Protein AF-A0A7C3UB22-F1 (afdb_monomer_lite)

pLDDT: mean 83.45, std 8.67, range [52.22, 96.5]

Foldseek 3Di:
DVLQVVCVDPPRDQLCSQLVVVVVVVDDNVVSNVVSVVVVVVVVVVVVVCCVPPVPVVVVVCVVCPPVSVVVVVVVVVVVVVVVVVVVVVVVVVDPVVVVVVVVVVVVVVVVVVCVVVVD

Sequence (120 aa):
GISQGIAALPGISRSGMTTSAMLFMGLCAEEAFRLSFLALIPASAGASALTLLMGRSTYSAIGRIGYLGALVAMLISTLVSLAVIKSILRFARRSRVYRITFVLGIIAIISGALSLLTGS

Secondary structure (DSSP, 8-state):
-HHHHHTTSTT--HHHHHHHHHHHTT--HHHHHHHHHHTHHHHHHHHHHHHHHH-HHHHHHHHHHHHHHHHHHHHHHHHHHHHHHHHHHHHHHHS-HHHHHHHHHHHHHHHHHHHHHHT-

Radius of gyration: 18.26 Å; chains: 1; bounding box: 40×39×46 Å

Structure (mmCIF, N/CA/C/O backbone):
data_AF-A0A7C3UB22-F1
#
_entry.id   AF-A0A7C3UB22-F1
#
loop_
_atom_site.group_PDB
_atom_site.id
_atom_site.type_symbol
_atom_site.label_atom_id
_atom_site.label_alt_id
_atom_site.label_comp_id
_atom_site.label_asym_id
_atom_site.label_entity_id
_atom_site.label_seq_id
_atom_site.pdbx_PDB_ins_code
_atom_site.Cartn_x
_atom_site.Cartn_y
_atom_site.Cartn_z
_atom_site.occupancy
_atom_site.B_iso_or_equiv
_atom_site.auth_seq_id
_atom_site.auth_comp_id
_atom_site.auth_asym_id
_atom_site.auth_atom_id
_atom_site.pdbx_PDB_model_num
ATOM 1 N N . GLY A 1 1 ? 3.379 -9.517 10.981 1.00 76.44 1 GLY A N 1
ATOM 2 C CA . GLY A 1 1 ? 3.901 -10.421 9.938 1.00 76.44 1 GLY A CA 1
ATOM 3 C C . GLY A 1 1 ? 2.771 -11.058 9.158 1.00 76.44 1 GLY A C 1
ATOM 4 O O . GLY A 1 1 ? 2.505 -10.625 8.049 1.00 76.44 1 GLY A O 1
ATOM 5 N N . ILE A 1 2 ? 2.057 -12.012 9.762 1.00 86.75 2 ILE A N 1
ATOM 6 C CA . ILE A 1 2 ? 0.968 -12.771 9.113 1.00 86.75 2 ILE A CA 1
ATOM 7 C C . ILE A 1 2 ? -0.089 -11.855 8.472 1.00 86.75 2 ILE A C 1
ATOM 9 O O . ILE A 1 2 ? -0.387 -11.999 7.292 1.00 86.75 2 ILE A O 1
ATOM 13 N N . SER A 1 3 ? -0.581 -10.848 9.202 1.00 87.94 3 SER A N 1
ATOM 14 C CA . SER A 1 3 ? -1.568 -9.890 8.675 1.00 87.94 3 SER A CA 1
ATOM 15 C C . SER A 1 3 ? -1.078 -9.095 7.458 1.00 87.94 3 SER A C 1
ATOM 17 O O . SER A 1 3 ? -1.879 -8.764 6.591 1.00 87.94 3 SER A O 1
ATOM 19 N N . GLN A 1 4 ? 0.228 -8.821 7.354 1.00 87.50 4 GLN A N 1
ATOM 20 C CA . GLN A 1 4 ? 0.816 -8.187 6.169 1.00 87.50 4 GLN A CA 1
ATOM 21 C C . GLN A 1 4 ? 0.938 -9.156 4.992 1.00 87.50 4 GLN A C 1
ATOM 23 O O . GLN A 1 4 ? 0.731 -8.740 3.859 1.00 87.50 4 GLN A O 1
ATOM 28 N N . GLY A 1 5 ? 1.231 -10.432 5.260 1.00 85.25 5 GLY A N 1
ATOM 29 C CA . GLY A 1 5 ? 1.219 -11.481 4.239 1.00 85.25 5 GLY A CA 1
ATOM 30 C C . GLY A 1 5 ? -0.173 -11.669 3.635 1.00 85.25 5 GLY A C 1
ATOM 31 O O . GLY A 1 5 ? -0.311 -11.696 2.420 1.00 85.25 5 GLY A O 1
ATOM 32 N N . ILE A 1 6 ? -1.220 -11.688 4.468 1.00 86.38 6 ILE A N 1
ATOM 33 C CA . ILE A 1 6 ? -2.616 -11.738 3.995 1.00 86.38 6 ILE A CA 1
ATOM 34 C C . ILE A 1 6 ? -2.962 -10.473 3.205 1.00 86.38 6 ILE A C 1
ATOM 36 O O . ILE A 1 6 ? -3.577 -10.544 2.146 1.00 86.38 6 ILE A O 1
ATOM 40 N N . ALA A 1 7 ? -2.520 -9.308 3.680 1.00 86.69 7 ALA A N 1
ATOM 41 C CA . ALA A 1 7 ? -2.719 -8.044 2.982 1.00 86.69 7 ALA A CA 1
ATOM 42 C C . ALA A 1 7 ? -1.994 -7.931 1.629 1.00 86.69 7 ALA A C 1
ATOM 44 O O . ALA A 1 7 ? -2.241 -6.968 0.906 1.00 86.69 7 ALA A O 1
ATOM 45 N N . ALA A 1 8 ? -1.101 -8.863 1.286 1.00 83.50 8 ALA A N 1
ATOM 46 C CA . ALA A 1 8 ? -0.487 -8.915 -0.037 1.00 83.50 8 ALA A CA 1
ATOM 47 C C . ALA A 1 8 ? -1.444 -9.471 -1.107 1.00 83.50 8 ALA A C 1
ATOM 49 O O . ALA A 1 8 ? -1.176 -9.310 -2.298 1.00 83.50 8 ALA A O 1
ATOM 50 N N . LEU A 1 9 ? -2.552 -10.110 -0.705 1.00 84.81 9 LEU A N 1
ATOM 51 C CA . LEU A 1 9 ? -3.572 -10.580 -1.636 1.00 84.81 9 LEU A CA 1
ATOM 52 C C . LEU A 1 9 ? -4.252 -9.393 -2.341 1.00 84.81 9 LEU A C 1
ATOM 54 O O . LEU A 1 9 ? -4.587 -8.392 -1.695 1.00 84.81 9 LEU A O 1
ATOM 58 N N . PRO A 1 10 ? -4.487 -9.491 -3.662 1.00 80.38 10 PRO A N 1
ATOM 59 C CA . PRO A 1 10 ? -5.107 -8.417 -4.422 1.00 80.38 10 PRO A CA 1
ATOM 60 C C . PRO A 1 10 ? -6.512 -8.120 -3.888 1.00 80.38 10 PRO A C 1
ATOM 62 O O . PRO A 1 10 ? -7.284 -9.023 -3.581 1.00 80.38 10 PRO A O 1
ATOM 65 N N . GLY A 1 11 ? -6.839 -6.833 -3.774 1.00 78.75 11 GLY A N 1
ATOM 66 C CA . GLY A 1 11 ? -8.133 -6.372 -3.261 1.00 78.75 11 GLY A CA 1
ATOM 67 C C . GLY A 1 11 ? -8.220 -6.259 -1.736 1.00 78.75 11 GLY A C 1
ATOM 68 O O . GLY A 1 11 ? -9.168 -5.655 -1.238 1.00 78.75 11 GLY A O 1
ATOM 69 N N . ILE A 1 12 ? -7.228 -6.745 -0.980 1.00 81.88 12 ILE A N 1
ATOM 70 C CA . ILE A 1 12 ? -7.202 -6.575 0.476 1.00 81.88 12 ILE A CA 1
ATOM 71 C C . ILE A 1 12 ? -6.535 -5.248 0.856 1.00 81.88 12 ILE A C 1
ATOM 73 O O . ILE A 1 12 ? -5.400 -4.948 0.488 1.00 81.88 12 ILE A O 1
ATOM 77 N N . SER A 1 13 ? -7.238 -4.435 1.651 1.00 83.75 13 SER A N 1
ATOM 78 C CA . SER A 1 13 ? -6.687 -3.183 2.177 1.00 83.75 13 SER A CA 1
ATOM 79 C C . SER A 1 13 ? -5.653 -3.457 3.266 1.00 83.75 13 SER A C 1
ATOM 81 O O . SER A 1 13 ? -5.988 -3.862 4.383 1.00 83.75 13 SER A O 1
ATOM 83 N N . ARG A 1 14 ? -4.382 -3.177 2.963 1.00 85.06 14 ARG A N 1
ATOM 84 C CA . ARG A 1 14 ? -3.276 -3.389 3.903 1.00 85.06 14 ARG A CA 1
ATOM 85 C C . ARG A 1 14 ? -3.437 -2.609 5.201 1.00 85.06 14 ARG A C 1
ATOM 87 O O . ARG A 1 14 ? -3.292 -3.208 6.259 1.00 85.06 14 ARG A O 1
ATOM 94 N N . SER A 1 15 ? -3.745 -1.310 5.134 1.00 82.94 15 SER A N 1
ATOM 95 C CA . SER A 1 15 ? -3.890 -0.484 6.343 1.00 82.94 15 SER A CA 1
ATOM 96 C C . SER A 1 15 ? -5.023 -0.982 7.238 1.00 82.94 15 SER A C 1
ATOM 98 O O . SER A 1 15 ? -4.850 -1.014 8.452 1.00 82.94 15 SER A O 1
ATOM 100 N N . GLY A 1 16 ? -6.138 -1.428 6.647 1.00 84.00 16 GLY A N 1
ATOM 101 C CA . GLY A 1 16 ? -7.253 -2.034 7.373 1.00 84.00 16 GLY A CA 1
ATOM 102 C C . GLY A 1 16 ? -6.831 -3.317 8.081 1.00 84.00 16 GLY A C 1
ATOM 103 O O . GLY A 1 16 ? -6.950 -3.407 9.296 1.00 84.00 16 GLY A O 1
ATOM 104 N N . MET A 1 17 ? -6.244 -4.269 7.352 1.00 89.69 17 MET A N 1
ATOM 105 C CA . MET A 1 17 ? -5.812 -5.551 7.921 1.00 89.69 17 MET A CA 1
ATOM 106 C C . MET A 1 17 ? -4.797 -5.401 9.055 1.00 89.69 17 MET A C 1
ATOM 108 O O . MET A 1 17 ? -4.924 -6.059 10.088 1.00 89.69 17 MET A O 1
ATOM 112 N N . THR A 1 18 ? -3.778 -4.554 8.889 1.00 89.81 18 THR A N 1
ATOM 113 C CA . THR A 1 18 ? -2.739 -4.396 9.914 1.00 89.81 18 THR A CA 1
ATOM 114 C C . THR A 1 18 ? -3.244 -3.641 11.133 1.00 89.81 18 THR A C 1
ATOM 116 O O . THR A 1 18 ? -2.942 -4.053 12.250 1.00 89.81 18 THR A O 1
ATOM 119 N N . THR A 1 19 ? -4.042 -2.588 10.944 1.00 87.38 19 THR A N 1
ATOM 120 C CA . THR A 1 19 ? -4.635 -1.850 12.064 1.00 87.38 19 THR A CA 1
ATOM 121 C C . THR A 1 19 ? -5.665 -2.701 12.806 1.00 87.38 19 THR A C 1
ATOM 123 O O . THR A 1 19 ? -5.613 -2.757 14.029 1.00 87.38 19 THR A O 1
ATOM 126 N N . SER A 1 20 ? -6.538 -3.432 12.105 1.00 87.81 20 SER A N 1
ATOM 127 C CA . SER A 1 20 ? -7.494 -4.356 12.731 1.00 87.81 20 SER A CA 1
ATOM 128 C C . SER A 1 20 ? -6.789 -5.454 13.521 1.00 87.81 20 SER A C 1
ATOM 130 O O . SER A 1 20 ? -7.168 -5.709 14.657 1.00 87.81 20 SER A O 1
ATOM 132 N N . ALA A 1 21 ? -5.731 -6.062 12.975 1.00 90.12 21 ALA A N 1
ATOM 133 C CA . ALA A 1 21 ? -4.955 -7.066 13.701 1.00 90.12 21 ALA A CA 1
ATOM 134 C C . ALA A 1 21 ? -4.339 -6.503 14.994 1.00 90.12 21 ALA A C 1
ATOM 136 O O . ALA A 1 21 ? -4.377 -7.169 16.022 1.00 90.12 21 ALA A O 1
ATOM 137 N N . MET A 1 22 ? -3.811 -5.275 14.966 1.00 89.69 22 MET A N 1
ATOM 138 C CA . MET A 1 22 ? -3.260 -4.617 16.159 1.00 89.69 22 MET A CA 1
ATOM 139 C C . MET A 1 22 ? -4.348 -4.272 17.186 1.00 89.69 22 MET A C 1
ATOM 141 O O . MET A 1 22 ? -4.147 -4.489 18.377 1.00 89.69 22 MET A O 1
ATOM 145 N N . LEU A 1 23 ? -5.518 -3.808 16.740 1.00 86.00 23 LEU A N 1
ATOM 146 C CA . LEU A 1 23 ? -6.674 -3.593 17.617 1.00 86.00 23 LEU A CA 1
ATOM 147 C C . LEU A 1 23 ? -7.127 -4.901 18.286 1.00 86.00 23 LEU A C 1
ATOM 149 O O . LEU A 1 23 ? -7.371 -4.920 19.488 1.00 86.00 23 LEU A O 1
ATOM 153 N N . PHE A 1 24 ? -7.178 -6.010 17.539 1.00 89.19 24 PHE A N 1
ATOM 154 C CA . PHE A 1 24 ? -7.482 -7.336 18.093 1.00 89.19 24 PHE A CA 1
ATOM 155 C C . PHE A 1 24 ? -6.437 -7.820 19.105 1.00 89.19 24 PHE A C 1
ATOM 157 O O . PHE A 1 24 ? -6.774 -8.567 20.016 1.00 89.19 24 PHE A O 1
ATOM 164 N N . MET A 1 25 ? -5.186 -7.378 18.972 1.00 90.25 25 MET A N 1
ATOM 165 C CA . MET A 1 25 ? -4.113 -7.645 19.936 1.00 90.25 25 MET A CA 1
ATOM 166 C C . MET A 1 25 ? -4.172 -6.736 21.178 1.00 90.25 25 MET A C 1
ATOM 168 O O . MET A 1 25 ? -3.307 -6.842 22.041 1.00 90.25 25 MET A O 1
ATOM 172 N N . GLY A 1 26 ? -5.175 -5.858 21.284 1.00 85.25 26 GLY A N 1
ATOM 173 C CA . GLY A 1 26 ? -5.395 -4.999 22.449 1.00 85.25 26 GLY A CA 1
ATOM 174 C C . GLY A 1 26 ? -4.683 -3.646 22.400 1.00 85.25 26 GLY A C 1
ATOM 175 O O . GLY A 1 26 ? -4.686 -2.932 23.400 1.00 85.25 26 GLY A O 1
ATOM 176 N N . LEU A 1 27 ? -4.089 -3.263 21.263 1.00 84.06 27 LEU A N 1
ATOM 177 C CA . LEU A 1 27 ? -3.503 -1.932 21.114 1.00 84.06 27 LEU A CA 1
ATOM 178 C C . LEU A 1 27 ? -4.601 -0.870 21.016 1.00 84.06 27 LEU A C 1
ATOM 180 O O . LEU A 1 27 ? -5.653 -1.090 20.410 1.00 84.06 27 LEU A O 1
ATOM 184 N N . CYS A 1 28 ? -4.334 0.320 21.553 1.00 81.81 28 CYS A N 1
ATOM 185 C CA . CYS A 1 28 ? -5.229 1.451 21.355 1.00 81.81 28 CYS A CA 1
ATOM 186 C C . CYS A 1 28 ? -5.207 1.898 19.882 1.00 81.81 28 CYS A C 1
ATOM 188 O O . CYS A 1 28 ? -4.229 1.694 19.159 1.00 81.81 28 CYS A O 1
ATOM 190 N N . ALA A 1 29 ? -6.298 2.510 19.412 1.00 73.88 29 ALA A N 1
ATOM 191 C CA . ALA A 1 29 ? -6.456 2.829 17.993 1.00 73.88 29 ALA A CA 1
ATOM 192 C C . ALA A 1 29 ? -5.336 3.723 17.445 1.00 73.88 29 ALA A C 1
ATOM 194 O O . ALA A 1 29 ? -4.825 3.469 16.356 1.00 73.88 29 ALA A O 1
ATOM 195 N N . GLU A 1 30 ? -4.926 4.737 18.203 1.00 76.56 30 GLU A N 1
ATOM 196 C CA . GLU A 1 30 ? -3.861 5.654 17.798 1.00 76.56 30 GLU A CA 1
ATOM 197 C C . GLU A 1 30 ? -2.519 4.929 17.615 1.00 76.56 30 GLU A C 1
ATOM 199 O O . GLU A 1 30 ? -1.849 5.091 16.590 1.00 76.56 30 GLU A O 1
ATOM 204 N N . GLU A 1 31 ? -2.171 4.050 18.555 1.00 77.62 31 GLU A N 1
ATOM 205 C CA . GLU A 1 31 ? -0.952 3.248 18.496 1.00 77.62 31 GLU A CA 1
ATOM 206 C C . GLU A 1 31 ? -1.001 2.218 17.360 1.00 77.62 31 GLU A C 1
ATOM 208 O O . GLU A 1 31 ? -0.048 2.099 16.586 1.00 77.62 31 GLU A O 1
ATOM 213 N N . ALA A 1 32 ? -2.145 1.553 17.175 1.00 83.31 32 ALA A N 1
ATOM 214 C CA . ALA A 1 32 ? -2.377 0.624 16.076 1.00 83.31 32 ALA A CA 1
ATOM 215 C C . ALA A 1 32 ? -2.230 1.304 14.702 1.00 83.31 32 ALA A C 1
ATOM 217 O O . ALA A 1 32 ? -1.599 0.758 13.794 1.00 83.31 32 ALA A O 1
ATOM 218 N N . PHE A 1 33 ? -2.766 2.516 14.521 1.00 83.88 33 PHE A N 1
ATOM 219 C CA . PHE A 1 33 ? -2.574 3.278 13.284 1.00 83.88 33 PHE A CA 1
ATOM 220 C C . PHE A 1 33 ? -1.109 3.663 13.079 1.00 83.88 33 PHE A C 1
ATOM 222 O O . PHE A 1 33 ? -0.564 3.438 11.995 1.00 83.88 33 PHE A O 1
ATOM 229 N N . ARG A 1 34 ? -0.449 4.195 14.111 1.00 86.56 34 ARG A N 1
ATOM 230 C CA . ARG A 1 34 ? 0.953 4.619 14.036 1.00 86.56 34 ARG A CA 1
ATOM 231 C C . ARG A 1 34 ? 1.883 3.462 13.665 1.00 86.56 34 ARG A C 1
ATOM 233 O O . ARG A 1 34 ? 2.696 3.604 12.752 1.00 86.56 34 ARG A O 1
ATOM 240 N N . LEU A 1 35 ? 1.735 2.309 14.314 1.00 89.06 35 LEU A N 1
ATOM 241 C CA . LEU A 1 35 ? 2.535 1.117 14.025 1.00 89.06 35 LEU A CA 1
ATOM 242 C C . LEU A 1 35 ? 2.220 0.531 12.642 1.00 89.06 35 LEU A C 1
ATOM 244 O O . LEU A 1 35 ? 3.129 0.112 11.928 1.00 89.06 35 LEU A O 1
ATOM 248 N N . SER A 1 36 ? 0.955 0.557 12.214 1.00 88.50 36 SER A N 1
ATOM 249 C CA . SER A 1 36 ? 0.523 0.137 10.872 1.00 88.50 36 SER A CA 1
ATOM 250 C C . SER A 1 36 ? 1.140 0.994 9.749 1.00 88.50 36 SER A C 1
ATOM 252 O O . SER A 1 36 ? 1.522 0.469 8.691 1.00 88.50 36 SER A O 1
ATOM 254 N N . PHE A 1 37 ? 1.297 2.303 9.986 1.00 88.44 37 PHE A N 1
ATOM 255 C CA . PHE A 1 37 ? 2.030 3.215 9.101 1.00 88.44 37 PHE A CA 1
ATOM 256 C C . PHE A 1 37 ? 3.535 2.971 9.132 1.00 88.44 37 PHE A C 1
ATOM 258 O O . PHE A 1 37 ? 4.145 2.869 8.072 1.00 88.44 37 PHE A O 1
ATOM 265 N N . LEU A 1 38 ? 4.137 2.826 10.313 1.00 91.00 38 LEU A N 1
ATOM 266 C CA . LEU A 1 38 ? 5.576 2.584 10.425 1.00 91.00 38 LEU A CA 1
ATOM 267 C C . LEU A 1 38 ? 5.973 1.281 9.722 1.00 91.00 38 LEU A C 1
ATOM 269 O O . LEU A 1 38 ? 6.936 1.245 8.962 1.00 91.00 38 LEU A O 1
ATOM 273 N N . ALA A 1 39 ? 5.171 0.232 9.900 1.00 90.00 39 ALA A N 1
ATOM 274 C CA . ALA A 1 39 ? 5.401 -1.065 9.285 1.00 90.00 39 ALA A CA 1
ATOM 275 C C . ALA A 1 39 ? 5.136 -1.085 7.765 1.00 90.00 39 ALA A C 1
ATOM 277 O O . ALA A 1 39 ? 5.569 -2.019 7.094 1.00 90.00 39 ALA A O 1
ATOM 278 N N . LEU A 1 40 ? 4.453 -0.074 7.203 1.00 88.62 40 LEU A N 1
ATOM 279 C CA . LEU A 1 40 ? 4.307 0.085 5.748 1.00 88.62 40 LEU A CA 1
ATOM 280 C C . LEU A 1 40 ? 5.646 0.349 5.075 1.00 88.62 40 LEU A C 1
ATOM 282 O O . LEU A 1 40 ? 5.871 -0.158 3.986 1.00 88.62 40 LEU A O 1
ATOM 286 N N . ILE A 1 41 ? 6.488 1.167 5.704 1.00 90.25 41 ILE A N 1
ATOM 287 C CA . ILE A 1 41 ? 7.720 1.685 5.109 1.00 90.25 41 ILE A CA 1
ATOM 288 C C . ILE A 1 41 ? 8.660 0.542 4.689 1.00 90.25 41 ILE A C 1
ATOM 290 O O . ILE A 1 41 ? 8.997 0.472 3.507 1.00 90.25 41 ILE A O 1
ATOM 294 N N . PRO A 1 42 ? 9.051 -0.396 5.579 1.00 90.62 42 PRO A N 1
ATOM 295 C CA . PRO A 1 42 ? 9.908 -1.508 5.176 1.00 90.62 42 PRO A CA 1
ATOM 296 C C . PRO A 1 42 ? 9.186 -2.488 4.244 1.00 90.62 42 PRO A C 1
ATOM 298 O O . PRO A 1 42 ? 9.808 -3.034 3.336 1.00 90.62 42 PRO A O 1
ATOM 301 N N . ALA A 1 43 ? 7.877 -2.692 4.420 1.00 89.88 43 ALA A N 1
ATOM 302 C CA . ALA A 1 43 ? 7.105 -3.612 3.589 1.00 89.88 43 ALA A CA 1
ATOM 303 C C . ALA A 1 43 ? 7.005 -3.137 2.129 1.00 89.88 43 ALA A C 1
ATOM 305 O O . ALA A 1 43 ? 7.223 -3.923 1.209 1.00 89.88 43 ALA A O 1
ATOM 306 N N . SER A 1 44 ? 6.714 -1.851 1.899 1.00 88.62 44 SER A N 1
ATOM 307 C CA . SER A 1 44 ? 6.624 -1.282 0.549 1.00 88.62 44 SER A CA 1
ATOM 308 C C . SER A 1 44 ? 7.993 -1.158 -0.112 1.00 88.62 44 SER A C 1
ATOM 310 O O . SER A 1 44 ? 8.112 -1.430 -1.308 1.00 88.62 44 SER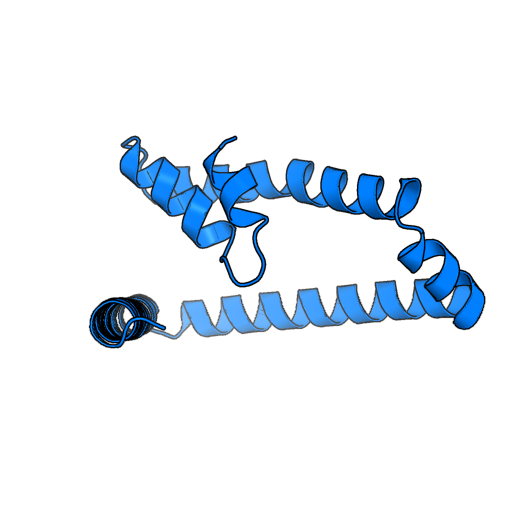 A O 1
ATOM 312 N N . ALA A 1 45 ? 9.030 -0.805 0.655 1.00 90.44 45 ALA A N 1
ATOM 313 C CA . ALA A 1 45 ? 10.403 -0.771 0.168 1.00 90.44 45 ALA A CA 1
ATOM 314 C C . ALA A 1 45 ? 10.867 -2.167 -0.270 1.00 90.44 45 ALA A C 1
ATOM 316 O O . ALA A 1 45 ? 11.350 -2.328 -1.389 1.00 90.44 45 ALA A O 1
ATOM 317 N N . GLY A 1 46 ? 10.640 -3.187 0.565 1.00 90.94 46 GLY A N 1
ATOM 318 C CA . GLY A 1 46 ? 10.958 -4.578 0.248 1.00 90.94 46 GLY A CA 1
ATOM 319 C C . GLY A 1 46 ? 10.207 -5.086 -0.982 1.00 90.94 46 GLY A C 1
ATOM 320 O O . GLY A 1 46 ? 10.825 -5.642 -1.885 1.00 90.94 46 GLY A O 1
ATOM 321 N N . ALA A 1 47 ? 8.898 -4.833 -1.072 1.00 88.06 47 ALA A N 1
ATOM 322 C CA . ALA A 1 47 ? 8.096 -5.226 -2.232 1.00 88.06 47 ALA A CA 1
ATOM 323 C C . ALA A 1 47 ? 8.577 -4.551 -3.529 1.00 88.06 47 ALA A C 1
ATOM 325 O O . ALA A 1 47 ? 8.672 -5.203 -4.570 1.00 88.06 47 ALA A O 1
ATOM 326 N N . SER A 1 48 ? 8.929 -3.265 -3.464 1.00 88.50 48 SER A N 1
A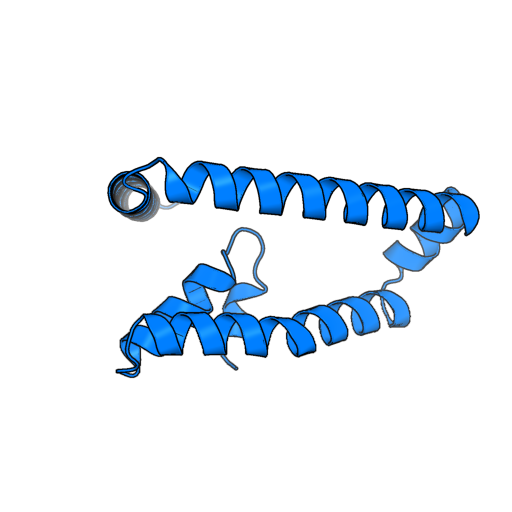TOM 327 C CA . SER A 1 48 ? 9.445 -2.514 -4.615 1.00 88.50 48 SER A CA 1
ATOM 328 C C . SER A 1 48 ? 10.819 -3.026 -5.049 1.00 88.50 48 SER A C 1
ATOM 330 O O . SER A 1 48 ? 11.035 -3.266 -6.234 1.00 88.50 48 SER A O 1
ATOM 332 N N . ALA A 1 49 ? 11.726 -3.264 -4.095 1.00 90.50 49 ALA A N 1
ATOM 333 C CA . ALA A 1 49 ? 13.047 -3.827 -4.363 1.00 90.50 49 ALA A CA 1
ATOM 334 C C . ALA A 1 49 ? 12.947 -5.228 -4.979 1.00 90.50 49 ALA A C 1
ATOM 336 O O . ALA A 1 49 ? 13.584 -5.505 -5.992 1.00 90.50 49 ALA A O 1
ATOM 337 N N . LEU A 1 50 ? 12.089 -6.089 -4.428 1.00 89.69 50 LEU A N 1
ATOM 338 C CA . LEU A 1 50 ? 11.853 -7.431 -4.954 1.00 89.69 50 LEU A CA 1
ATOM 339 C C . LEU A 1 50 ? 11.290 -7.386 -6.381 1.00 89.69 50 LEU A C 1
ATOM 341 O O . LEU A 1 50 ? 11.751 -8.115 -7.256 1.00 89.69 50 LEU A O 1
ATOM 345 N N . THR A 1 51 ? 10.332 -6.490 -6.634 1.00 88.06 51 THR A N 1
ATOM 346 C CA . THR A 1 51 ? 9.732 -6.289 -7.963 1.00 88.06 51 THR A CA 1
ATOM 347 C C . THR A 1 51 ? 10.756 -5.790 -8.979 1.00 88.06 51 THR A C 1
ATOM 349 O O . THR A 1 51 ? 10.698 -6.170 -10.150 1.00 88.06 51 THR A O 1
ATOM 352 N N . LEU A 1 52 ? 11.708 -4.962 -8.544 1.00 85.62 52 LEU A N 1
ATOM 353 C CA . LEU A 1 52 ? 12.783 -4.468 -9.394 1.00 85.62 52 LEU A CA 1
ATOM 354 C C . LEU A 1 52 ? 13.821 -5.555 -9.698 1.00 85.62 52 LEU A C 1
ATOM 356 O O . LEU A 1 52 ? 14.272 -5.640 -10.831 1.00 85.62 52 LEU A O 1
ATOM 360 N N . LEU A 1 53 ? 14.176 -6.383 -8.710 1.00 88.06 53 LEU A N 1
ATOM 361 C CA . LEU A 1 53 ? 15.212 -7.417 -8.831 1.00 88.06 53 LEU A CA 1
ATOM 362 C C . LEU A 1 53 ? 14.727 -8.690 -9.538 1.00 88.06 53 LEU A C 1
ATOM 364 O O . LEU A 1 53 ? 15.490 -9.333 -10.251 1.00 88.06 53 LEU A O 1
ATOM 368 N N . MET A 1 54 ? 13.471 -9.087 -9.319 1.00 87.12 54 MET A N 1
ATOM 369 C CA . MET A 1 54 ? 12.939 -10.384 -9.767 1.00 87.12 54 MET A CA 1
ATOM 370 C C . MET A 1 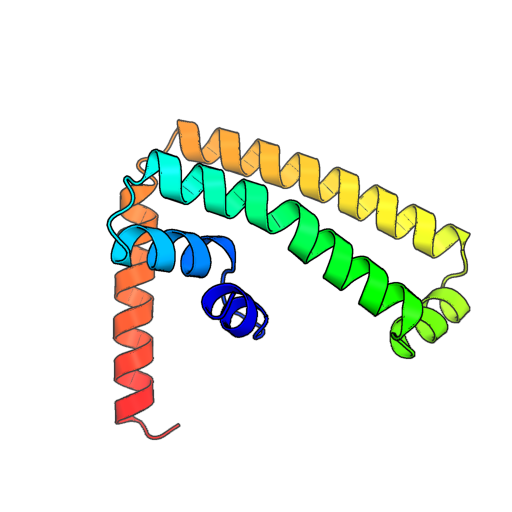54 ? 11.801 -10.256 -10.789 1.00 87.12 54 MET A C 1
ATOM 372 O O . MET A 1 54 ? 11.381 -11.252 -11.385 1.00 87.12 54 MET A O 1
ATOM 376 N N . GLY A 1 55 ? 11.285 -9.046 -11.023 1.00 82.38 55 GLY A N 1
ATOM 377 C CA . GLY A 1 55 ? 10.142 -8.816 -11.903 1.00 82.38 55 GLY A CA 1
ATOM 378 C C . GLY A 1 55 ? 10.512 -8.877 -13.381 1.00 82.38 55 GLY A C 1
ATOM 379 O O . GLY A 1 55 ? 10.805 -7.855 -13.995 1.00 82.38 55 GLY A O 1
ATOM 380 N N . ARG A 1 56 ? 10.417 -10.061 -14.002 1.00 77.62 56 ARG A N 1
ATOM 381 C CA . ARG A 1 56 ? 10.591 -10.222 -15.466 1.00 77.62 56 ARG A CA 1
ATOM 382 C C . ARG A 1 56 ? 9.671 -9.296 -16.274 1.00 77.62 56 ARG A C 1
ATOM 384 O O . ARG A 1 56 ? 10.079 -8.761 -17.304 1.00 77.62 56 ARG A O 1
ATOM 391 N N . SER A 1 57 ? 8.451 -9.067 -15.786 1.00 78.88 57 SER A N 1
ATOM 392 C CA . SER A 1 57 ? 7.500 -8.110 -16.363 1.00 78.88 57 SER A CA 1
ATOM 393 C C . SER A 1 57 ? 7.975 -6.660 -16.244 1.00 78.88 57 SER A C 1
ATOM 395 O O . SER A 1 57 ? 7.797 -5.896 -17.188 1.00 78.88 57 SER A O 1
ATOM 397 N N . THR A 1 58 ? 8.630 -6.291 -15.140 1.00 79.94 58 THR A N 1
ATOM 398 C CA . THR A 1 58 ? 9.230 -4.966 -14.928 1.00 79.94 58 THR A CA 1
ATOM 399 C C . THR A 1 58 ? 10.322 -4.692 -15.958 1.00 79.94 58 THR A C 1
ATOM 401 O O . THR A 1 58 ? 10.307 -3.646 -16.602 1.00 79.94 58 THR A O 1
ATOM 404 N N . TYR A 1 59 ? 11.227 -5.649 -16.184 1.00 80.38 59 TYR A N 1
ATOM 405 C CA . TYR A 1 59 ? 12.283 -5.513 -17.193 1.00 80.38 59 TYR A CA 1
ATOM 406 C C . TYR A 1 59 ? 11.717 -5.403 -18.614 1.00 80.38 59 TYR A C 1
ATOM 408 O O . TYR A 1 59 ? 12.157 -4.555 -19.388 1.00 80.38 59 TYR A O 1
ATOM 416 N N . SER A 1 60 ? 10.700 -6.207 -18.948 1.00 82.00 60 SER A N 1
ATOM 417 C CA . SER A 1 60 ? 10.011 -6.114 -20.242 1.00 82.00 60 SER A CA 1
ATOM 418 C C . SER A 1 60 ? 9.297 -4.771 -20.423 1.00 82.00 60 SER A C 1
ATOM 420 O O . SER A 1 60 ? 9.369 -4.179 -21.499 1.00 82.00 60 SER A O 1
ATOM 422 N N . ALA A 1 61 ? 8.651 -4.262 -19.370 1.00 82.06 61 ALA A N 1
ATOM 423 C CA . ALA A 1 61 ? 8.018 -2.953 -19.384 1.00 82.06 61 ALA A CA 1
ATOM 424 C C . ALA A 1 61 ? 9.061 -1.857 -19.624 1.00 82.06 61 ALA A C 1
ATOM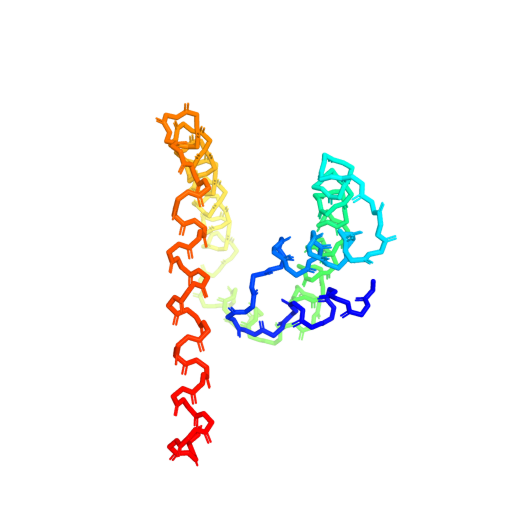 426 O O . ALA A 1 61 ? 8.929 -1.121 -20.597 1.00 82.06 61 ALA A O 1
ATOM 427 N N . ILE A 1 62 ? 10.139 -1.806 -18.833 1.00 84.06 62 ILE A N 1
ATOM 428 C CA . ILE A 1 62 ? 11.224 -0.825 -19.007 1.00 84.06 62 ILE A CA 1
ATOM 429 C C . ILE A 1 62 ? 11.833 -0.918 -20.412 1.00 84.06 62 ILE A C 1
ATOM 431 O O . ILE A 1 62 ? 12.095 0.113 -21.019 1.00 84.06 62 ILE A O 1
ATOM 435 N N . GLY A 1 63 ? 11.986 -2.119 -20.978 1.00 86.06 63 GLY A N 1
ATOM 436 C CA . GLY A 1 63 ? 12.449 -2.295 -22.357 1.00 86.06 63 GLY A CA 1
ATOM 437 C C . GLY A 1 63 ? 11.520 -1.687 -23.420 1.00 86.06 63 GLY A C 1
ATOM 438 O O . GLY A 1 63 ? 12.002 -1.256 -24.462 1.00 86.06 63 GLY A O 1
ATOM 439 N N . ARG A 1 64 ? 10.205 -1.606 -23.164 1.00 87.75 64 ARG A N 1
ATOM 440 C CA . ARG A 1 64 ? 9.217 -1.007 -24.084 1.00 87.75 64 ARG A CA 1
ATOM 441 C C . ARG A 1 64 ? 9.117 0.513 -23.962 1.00 87.75 64 ARG A C 1
ATOM 443 O O . ARG A 1 64 ? 9.018 1.191 -24.976 1.00 87.75 64 ARG A O 1
ATOM 450 N N . ILE A 1 65 ? 9.095 1.039 -22.736 1.00 88.38 65 ILE A N 1
ATOM 451 C CA . ILE A 1 65 ? 8.925 2.484 -22.466 1.00 88.38 65 ILE A CA 1
ATOM 452 C C . ILE A 1 65 ? 10.253 3.239 -22.300 1.00 88.38 65 ILE A C 1
ATOM 454 O O . ILE A 1 65 ? 10.268 4.470 -22.273 1.00 88.38 65 ILE A O 1
ATOM 458 N N . GLY A 1 66 ? 11.369 2.519 -22.188 1.00 89.75 66 GLY A N 1
ATOM 459 C CA . GLY A 1 66 ? 12.691 3.065 -21.898 1.00 89.75 66 GLY A CA 1
ATOM 460 C C . GLY A 1 66 ? 12.828 3.608 -20.469 1.00 89.75 66 GLY A C 1
ATOM 461 O O . GLY A 1 66 ? 11.852 3.807 -19.740 1.00 89.75 66 GLY A O 1
ATOM 462 N N . TYR A 1 67 ? 14.067 3.901 -20.066 1.00 88.62 67 TYR A N 1
ATOM 463 C CA . TYR A 1 67 ? 14.362 4.489 -18.751 1.00 88.62 67 TYR A CA 1
ATOM 464 C C . TYR A 1 67 ? 13.705 5.862 -18.554 1.00 88.62 67 TYR A C 1
ATOM 466 O O . TYR A 1 67 ? 13.247 6.172 -17.456 1.00 88.62 67 TYR A O 1
ATOM 474 N N . LEU A 1 68 ? 13.603 6.660 -19.623 1.00 91.19 68 LEU A N 1
ATOM 475 C CA . LEU A 1 68 ? 12.931 7.959 -19.581 1.00 91.19 68 LEU A CA 1
ATOM 476 C C . LEU A 1 68 ? 11.429 7.800 -19.291 1.00 91.19 68 LEU A C 1
ATOM 478 O O . LEU A 1 68 ? 10.892 8.494 -18.431 1.00 91.19 68 LEU A O 1
ATOM 482 N N . GLY A 1 69 ? 10.761 6.845 -19.949 1.00 91.50 69 GLY A N 1
ATOM 483 C CA . GLY A 1 69 ? 9.349 6.553 -19.705 1.00 91.50 69 GLY A CA 1
ATOM 484 C C . GLY A 1 69 ? 9.096 6.039 -18.287 1.00 91.50 69 GLY A C 1
ATOM 485 O O . GLY A 1 69 ? 8.136 6.460 -17.644 1.00 91.50 69 GLY A O 1
ATOM 486 N N . ALA A 1 70 ? 9.990 5.197 -17.759 1.00 88.62 70 ALA A N 1
ATOM 487 C CA . ALA A 1 70 ? 9.912 4.727 -16.376 1.00 88.62 70 ALA A CA 1
ATOM 488 C C . ALA A 1 70 ? 10.066 5.877 -15.362 1.00 88.62 70 ALA A C 1
ATOM 490 O O . ALA A 1 70 ? 9.305 5.950 -14.396 1.00 88.62 70 ALA A O 1
ATOM 491 N N . LEU A 1 71 ? 10.993 6.813 -15.607 1.00 91.06 71 LEU A N 1
ATOM 492 C CA . LEU A 1 71 ? 11.180 8.001 -14.770 1.00 91.06 71 LEU A CA 1
ATOM 493 C C . LEU A 1 71 ? 9.931 8.893 -14.773 1.00 91.06 71 LEU A C 1
ATOM 495 O O . LEU A 1 71 ? 9.467 9.311 -13.714 1.00 91.06 71 LEU A O 1
ATOM 499 N N . VAL A 1 72 ? 9.349 9.142 -15.949 1.00 94.69 72 VAL A N 1
ATOM 500 C CA . VAL A 1 72 ? 8.116 9.931 -16.084 1.00 94.69 72 VAL A CA 1
ATOM 501 C C . VAL A 1 72 ? 6.952 9.252 -15.360 1.00 94.69 72 VAL A C 1
ATOM 503 O O . VAL A 1 72 ? 6.241 9.911 -14.602 1.00 94.69 72 VAL A O 1
ATOM 506 N N . ALA A 1 73 ? 6.785 7.936 -15.514 1.00 91.12 73 ALA A N 1
ATOM 507 C CA . ALA A 1 73 ? 5.755 7.180 -14.803 1.00 91.12 73 ALA A CA 1
ATOM 508 C C . ALA A 1 73 ? 5.931 7.259 -13.276 1.00 91.12 73 ALA A C 1
ATOM 510 O O . ALA A 1 73 ? 4.956 7.463 -12.550 1.00 91.12 73 ALA A O 1
ATOM 511 N N . MET A 1 74 ? 7.171 7.163 -12.784 1.00 90.88 74 MET A N 1
ATOM 512 C CA . MET A 1 74 ? 7.489 7.311 -11.362 1.00 90.88 74 MET A CA 1
ATOM 513 C C . MET A 1 74 ? 7.148 8.718 -10.847 1.00 90.88 74 MET A C 1
ATOM 515 O O . MET A 1 74 ? 6.540 8.853 -9.782 1.00 90.88 74 MET A O 1
ATOM 519 N N . LEU A 1 75 ? 7.483 9.765 -11.609 1.00 95.12 75 LEU A N 1
ATOM 520 C CA . LEU A 1 75 ? 7.175 11.154 -11.259 1.00 95.12 75 LEU A CA 1
ATOM 521 C C . LEU A 1 75 ? 5.666 11.410 -11.225 1.00 95.12 75 LEU A C 1
ATOM 523 O O . LEU A 1 75 ? 5.159 11.941 -10.238 1.00 95.12 75 LEU A O 1
ATOM 527 N N . ILE A 1 76 ? 4.934 10.982 -12.258 1.00 96.00 76 ILE A N 1
ATOM 528 C CA . ILE A 1 76 ? 3.473 11.121 -12.318 1.00 96.00 76 ILE A CA 1
ATOM 529 C C . ILE A 1 76 ? 2.825 10.363 -11.157 1.00 96.00 76 ILE A C 1
ATOM 531 O O . ILE A 1 76 ? 2.012 10.939 -10.438 1.00 96.00 76 ILE A O 1
ATOM 535 N N . SER A 1 77 ? 3.218 9.108 -10.921 1.00 93.06 77 SER A N 1
ATOM 536 C CA . SER A 1 77 ? 2.705 8.303 -9.807 1.00 93.06 77 SER A CA 1
ATOM 537 C C . SER A 1 77 ? 2.943 8.983 -8.456 1.00 93.06 77 SER A C 1
ATOM 539 O O . SER A 1 77 ? 2.032 9.067 -7.629 1.00 93.06 77 SER A O 1
ATOM 541 N N . THR A 1 78 ? 4.131 9.559 -8.254 1.00 92.75 78 THR A N 1
ATOM 542 C CA . THR A 1 78 ? 4.471 10.310 -7.036 1.00 92.75 78 THR A CA 1
ATOM 543 C C . THR A 1 78 ? 3.582 11.545 -6.873 1.00 92.75 78 THR A C 1
ATOM 545 O O . THR A 1 78 ? 2.994 11.748 -5.809 1.00 92.75 78 THR A O 1
ATOM 548 N N . LEU A 1 79 ? 3.426 12.355 -7.924 1.00 96.50 79 LEU A N 1
ATOM 549 C CA . LEU A 1 79 ? 2.601 13.566 -7.887 1.00 96.50 79 LEU A CA 1
ATOM 550 C C . LEU A 1 79 ? 1.124 13.246 -7.631 1.00 96.50 79 LEU A C 1
ATOM 552 O O . LEU A 1 79 ? 0.499 13.870 -6.769 1.00 96.50 79 LEU A O 1
ATOM 556 N N . VAL A 1 80 ? 0.581 12.248 -8.331 1.00 96.31 80 VAL A N 1
ATOM 557 C CA . VAL A 1 80 ? -0.798 11.781 -8.149 1.00 96.31 80 VAL A CA 1
ATOM 558 C C . VAL A 1 80 ? -0.993 11.250 -6.732 1.00 96.31 80 VAL A C 1
ATOM 560 O O . VAL A 1 80 ? -1.954 11.635 -6.072 1.00 96.31 80 VAL A O 1
ATOM 563 N N . SER A 1 81 ? -0.059 10.449 -6.212 1.00 91.06 81 SER A N 1
ATOM 564 C CA . SER A 1 81 ? -0.126 9.924 -4.842 1.00 91.06 81 SER A CA 1
ATOM 565 C C . SER A 1 81 ? -0.167 11.044 -3.800 1.00 91.06 81 SER A C 1
ATOM 567 O O . SER A 1 81 ? -0.995 11.018 -2.889 1.00 91.06 81 SER A O 1
ATOM 569 N N . LEU A 1 82 ? 0.669 12.077 -3.956 1.00 92.94 82 LEU A N 1
ATOM 570 C CA . LEU A 1 82 ? 0.662 13.246 -3.073 1.00 92.94 82 LEU A CA 1
ATOM 571 C C . LEU A 1 82 ? -0.648 14.038 -3.173 1.00 92.94 82 LEU A C 1
ATOM 573 O O . LEU A 1 82 ? -1.180 14.477 -2.149 1.00 92.94 82 LEU A O 1
ATOM 577 N N . ALA A 1 83 ? -1.184 14.219 -4.382 1.00 93.56 83 ALA A N 1
ATOM 578 C CA . ALA A 1 83 ? -2.464 14.889 -4.595 1.00 93.56 83 ALA A CA 1
ATOM 579 C C . ALA A 1 83 ? -3.622 14.111 -3.948 1.00 93.56 83 ALA A C 1
ATOM 581 O O . ALA A 1 83 ? -4.443 14.697 -3.239 1.00 93.56 83 ALA A O 1
ATOM 582 N N . VAL A 1 84 ? -3.644 12.788 -4.120 1.00 91.50 84 VAL A N 1
ATOM 583 C CA . VAL A 1 84 ? -4.639 11.887 -3.530 1.00 91.50 84 VAL A CA 1
ATOM 584 C C . VAL A 1 84 ? -4.563 11.919 -2.007 1.00 91.50 84 VAL A C 1
ATOM 586 O O . VAL A 1 84 ? -5.586 12.148 -1.366 1.00 91.50 84 VAL A O 1
ATOM 589 N N . ILE A 1 85 ? -3.373 11.788 -1.408 1.00 85.56 85 ILE A N 1
ATOM 590 C CA . ILE A 1 85 ? -3.202 11.863 0.053 1.00 85.56 85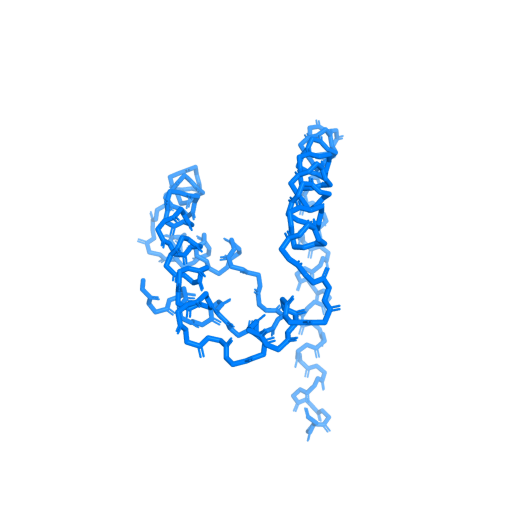 ILE A CA 1
ATOM 591 C C . ILE A 1 85 ? -3.700 13.210 0.588 1.00 85.56 85 ILE A C 1
ATOM 593 O O . ILE A 1 85 ? -4.446 13.246 1.568 1.00 85.56 85 ILE A O 1
ATOM 597 N N . LYS A 1 86 ? -3.362 14.327 -0.070 1.00 87.75 86 LYS A N 1
ATOM 598 C CA . LYS A 1 86 ? -3.860 15.657 0.320 1.00 87.75 86 LYS A CA 1
ATOM 599 C C . LYS A 1 86 ? -5.386 15.743 0.243 1.00 87.75 86 LYS A C 1
ATOM 601 O O . LYS A 1 86 ? -6.002 16.280 1.167 1.00 87.75 86 LYS A O 1
ATOM 606 N N . SER A 1 87 ? -5.996 15.214 -0.818 1.00 85.62 87 SER A N 1
ATOM 607 C CA . SER A 1 87 ? -7.455 15.163 -0.972 1.00 85.62 87 SER A CA 1
ATOM 608 C C . SER A 1 87 ? -8.117 14.297 0.096 1.00 85.62 87 SER A C 1
ATOM 610 O O . SER A 1 87 ? -9.070 14.754 0.726 1.00 85.62 87 SER A O 1
ATOM 612 N N . ILE A 1 88 ? -7.581 13.105 0.372 1.00 82.31 88 ILE A N 1
ATOM 613 C CA . ILE A 1 88 ? -8.082 12.203 1.417 1.00 82.31 88 ILE A CA 1
ATOM 614 C C . ILE A 1 88 ? -7.999 12.878 2.785 1.00 82.31 88 ILE A C 1
ATOM 616 O O . ILE A 1 88 ? -8.989 12.904 3.508 1.00 82.31 88 ILE A O 1
ATOM 620 N N . LEU A 1 89 ? -6.864 13.492 3.134 1.00 81.12 89 LEU A N 1
ATOM 621 C CA . LEU A 1 89 ? -6.706 14.190 4.413 1.00 81.12 89 LEU A CA 1
ATOM 622 C C . LEU A 1 89 ? -7.665 15.381 4.540 1.00 81.12 89 LEU A C 1
ATOM 624 O O . LEU A 1 89 ? -8.215 15.629 5.612 1.00 81.12 89 LEU A O 1
ATOM 628 N N . ARG A 1 90 ? -7.900 16.123 3.452 1.00 83.56 90 ARG A N 1
ATOM 629 C CA . ARG A 1 90 ? -8.874 17.2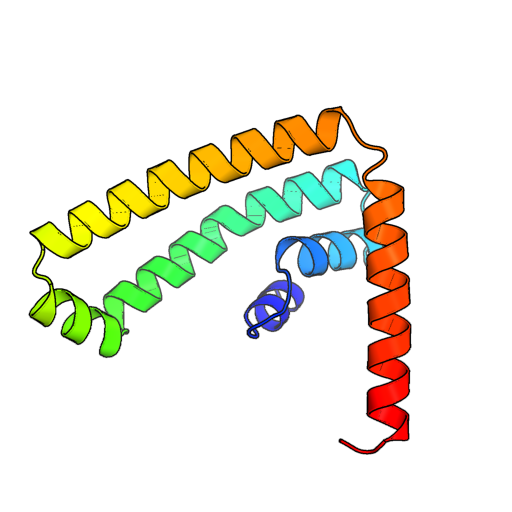24 3.433 1.00 83.56 90 ARG A CA 1
ATOM 630 C C . ARG A 1 90 ? -10.309 16.715 3.596 1.00 83.56 90 ARG A C 1
ATOM 632 O O . ARG A 1 90 ? -11.080 17.324 4.334 1.00 83.56 90 ARG A O 1
ATOM 639 N N . PHE A 1 91 ? -10.653 15.610 2.940 1.00 78.94 91 PHE A N 1
ATOM 640 C CA . PHE A 1 91 ? -11.962 14.966 3.036 1.00 78.94 91 PHE A CA 1
ATOM 641 C C . PHE A 1 91 ? -12.214 14.370 4.428 1.00 78.94 91 PHE A C 1
ATOM 643 O O . PHE A 1 91 ? -13.287 14.563 5.006 1.00 78.94 91 PHE A O 1
ATOM 650 N N . ALA A 1 92 ? -11.206 13.714 5.002 1.00 72.12 92 ALA A N 1
ATOM 651 C CA . ALA A 1 92 ? -11.270 13.115 6.328 1.00 72.12 92 ALA A CA 1
ATOM 652 C C . ALA A 1 92 ? -11.502 14.166 7.424 1.00 72.12 92 ALA A C 1
ATOM 654 O O . ALA A 1 92 ? -12.271 13.923 8.346 1.00 72.12 92 ALA A O 1
ATOM 655 N N . ARG A 1 93 ? -10.920 15.368 7.290 1.00 70.19 93 ARG A N 1
ATOM 656 C CA . ARG A 1 93 ? -11.155 16.481 8.228 1.00 70.19 93 ARG A CA 1
ATOM 657 C C . ARG A 1 93 ? -12.571 17.067 8.176 1.00 70.19 93 ARG A C 1
ATOM 659 O O . ARG A 1 93 ? -12.988 17.691 9.143 1.00 70.19 93 ARG A O 1
ATOM 666 N N . ARG A 1 94 ? -13.301 16.920 7.063 1.00 64.19 94 ARG A N 1
ATOM 667 C CA . ARG A 1 94 ? -14.658 17.484 6.898 1.00 64.19 94 ARG A CA 1
ATOM 668 C C . ARG A 1 94 ? -15.786 16.503 7.201 1.00 64.19 94 ARG A C 1
ATOM 670 O O . ARG A 1 94 ? -16.914 16.940 7.406 1.00 64.19 94 ARG A O 1
ATOM 677 N N . SER A 1 95 ? -15.528 15.200 7.173 1.00 52.22 95 SER A N 1
ATOM 678 C CA . SER A 1 95 ? -16.587 14.193 7.198 1.00 52.22 95 SER A CA 1
ATOM 679 C C . SER A 1 95 ? -16.546 13.339 8.458 1.00 52.22 95 SER A C 1
ATOM 681 O O . SER A 1 95 ? -15.498 13.041 9.023 1.00 52.22 95 SER A O 1
ATOM 683 N N . ARG A 1 96 ? -17.730 12.892 8.883 1.00 63.94 96 ARG A N 1
ATOM 684 C CA . ARG A 1 96 ? -17.899 11.803 9.848 1.00 63.94 96 ARG A CA 1
ATOM 685 C C . ARG A 1 96 ? -17.465 10.486 9.188 1.00 63.94 96 ARG A C 1
ATOM 687 O O . ARG A 1 96 ? -18.321 9.664 8.876 1.00 63.94 96 ARG A O 1
ATOM 694 N N . VAL A 1 97 ? -16.162 10.315 8.932 1.00 61.03 97 VAL A N 1
ATOM 695 C CA . VAL A 1 97 ? -15.563 9.161 8.224 1.00 61.03 97 VAL A CA 1
ATOM 696 C C . VAL A 1 97 ? -16.061 7.834 8.799 1.00 61.03 97 VAL A C 1
ATOM 698 O O . VAL A 1 97 ? -16.332 6.909 8.043 1.00 61.03 97 VAL A O 1
ATOM 701 N N . TYR A 1 98 ? -16.317 7.784 10.110 1.00 65.81 98 TYR A N 1
ATOM 702 C CA . TYR A 1 98 ? -16.903 6.622 10.778 1.00 65.81 98 TYR A CA 1
ATOM 703 C C . TYR A 1 98 ? -18.209 6.121 10.132 1.00 65.81 98 TYR A C 1
ATOM 705 O O . TYR A 1 98 ? -18.419 4.915 10.078 1.00 65.81 98 TYR A O 1
ATOM 713 N N . ARG A 1 99 ? -19.071 7.003 9.594 1.00 62.53 99 ARG A N 1
ATOM 714 C CA . ARG A 1 99 ? -20.310 6.594 8.902 1.00 62.53 99 ARG A CA 1
ATOM 715 C C . ARG A 1 99 ? -20.016 5.870 7.595 1.00 62.53 99 ARG A C 1
ATOM 717 O O . ARG A 1 99 ? -20.685 4.893 7.290 1.00 62.53 99 ARG A O 1
ATOM 724 N N . ILE A 1 100 ? -19.015 6.325 6.847 1.00 64.25 100 ILE A N 1
ATOM 725 C CA . ILE A 1 100 ? -18.613 5.695 5.584 1.00 64.25 100 ILE A CA 1
ATOM 726 C C . ILE A 1 100 ? -18.015 4.318 5.875 1.00 64.25 100 ILE A C 1
ATOM 728 O O . ILE A 1 100 ? -18.398 3.342 5.239 1.00 64.25 100 ILE A O 1
ATOM 732 N N . THR A 1 101 ? -17.149 4.220 6.888 1.00 67.69 101 THR A N 1
ATOM 733 C CA . THR A 1 101 ? -16.564 2.944 7.316 1.00 67.69 101 THR A CA 1
ATOM 734 C C . THR A 1 101 ? -17.636 1.949 7.760 1.00 67.69 101 THR A C 1
ATOM 736 O O . THR A 1 101 ? -17.566 0.780 7.398 1.00 67.69 101 THR A O 1
ATOM 739 N N . PHE A 1 102 ? -18.655 2.406 8.494 1.00 75.75 102 PHE A N 1
ATOM 740 C CA . PHE A 1 102 ? -19.742 1.546 8.966 1.00 75.75 102 PHE A CA 1
ATOM 741 C C . PHE A 1 102 ? -20.633 1.052 7.817 1.00 75.75 102 PHE A C 1
ATOM 743 O O . PHE A 1 102 ? -20.940 -0.133 7.743 1.00 75.75 102 PHE A O 1
ATOM 750 N N . VAL A 1 103 ? -20.994 1.936 6.879 1.00 76.69 103 VAL A N 1
ATOM 751 C CA . VAL A 1 103 ? -21.798 1.576 5.698 1.00 76.69 103 VAL A CA 1
ATOM 752 C C . VAL A 1 103 ? -21.046 0.597 4.797 1.00 76.69 103 VAL A C 1
ATOM 754 O O . VAL A 1 103 ? -21.600 -0.434 4.425 1.00 76.69 103 VAL A O 1
ATOM 757 N N . LEU A 1 104 ? -19.774 0.868 4.490 1.00 70.69 104 LEU A N 1
ATOM 758 C CA . LEU A 1 104 ? -18.945 -0.044 3.697 1.00 70.69 104 LEU A CA 1
ATOM 759 C C . LEU A 1 104 ? -18.738 -1.390 4.406 1.00 70.69 104 LEU A C 1
ATOM 761 O O . LEU A 1 104 ? -18.774 -2.426 3.750 1.00 70.69 104 LEU A O 1
ATOM 765 N N . GLY A 1 105 ? -18.575 -1.386 5.734 1.00 73.62 105 GLY A N 1
ATOM 766 C CA . GLY A 1 105 ? -18.474 -2.604 6.539 1.00 73.62 105 GLY A CA 1
ATOM 767 C C . GLY A 1 105 ? -19.735 -3.468 6.467 1.00 73.62 105 GLY A C 1
ATOM 768 O O . GLY A 1 105 ? -19.635 -4.671 6.248 1.00 73.62 105 GLY A O 1
ATOM 769 N N . ILE A 1 106 ? -20.921 -2.861 6.571 1.00 83.31 106 ILE A N 1
ATOM 770 C CA . ILE A 1 106 ? -22.199 -3.575 6.423 1.00 83.31 106 ILE A CA 1
ATOM 771 C C . ILE A 1 106 ? -22.344 -4.150 5.012 1.00 83.31 106 ILE A C 1
ATOM 773 O O . ILE A 1 106 ? -22.673 -5.325 4.870 1.00 83.31 106 ILE A O 1
ATOM 777 N N . ILE A 1 107 ? -22.065 -3.355 3.974 1.00 80.88 107 ILE A N 1
ATOM 778 C CA . ILE A 1 107 ? -22.135 -3.817 2.578 1.00 80.88 107 ILE A CA 1
ATOM 779 C C . ILE A 1 107 ? -21.192 -5.005 2.359 1.00 80.88 107 ILE A C 1
ATOM 781 O O . ILE A 1 107 ? -21.585 -5.988 1.736 1.00 80.88 107 ILE A O 1
ATOM 785 N N . ALA A 1 108 ? -19.976 -4.951 2.908 1.00 75.25 108 ALA A N 1
ATOM 786 C CA . ALA A 1 108 ? -19.013 -6.042 2.812 1.00 75.25 108 ALA A CA 1
ATOM 787 C C . ALA A 1 108 ? -19.499 -7.319 3.518 1.00 75.25 108 ALA A C 1
ATOM 789 O O . ALA A 1 108 ? -19.381 -8.401 2.949 1.00 75.25 108 ALA A O 1
ATOM 790 N N . ILE A 1 109 ? -20.082 -7.207 4.719 1.00 84.25 109 ILE A N 1
ATOM 791 C CA . ILE A 1 109 ? -20.634 -8.360 5.450 1.00 84.25 109 ILE A CA 1
ATOM 792 C C . ILE A 1 109 ? -21.800 -8.984 4.677 1.00 84.25 109 ILE A C 1
ATOM 794 O O . ILE A 1 109 ? -21.845 -10.202 4.525 1.00 84.25 109 ILE A O 1
ATOM 798 N N . ILE A 1 110 ? -22.712 -8.163 4.149 1.00 86.75 110 ILE A N 1
ATOM 799 C CA . ILE A 1 110 ? -23.857 -8.637 3.361 1.00 86.75 110 ILE A CA 1
ATOM 800 C C . ILE A 1 110 ? -23.378 -9.316 2.078 1.00 86.75 110 ILE A C 1
ATOM 802 O O . ILE A 1 110 ? -23.826 -10.416 1.771 1.00 86.75 110 ILE A O 1
ATOM 806 N N . SER A 1 111 ? -22.445 -8.696 1.351 1.00 78.06 111 SER A N 1
ATOM 807 C CA . SER A 1 111 ? -21.877 -9.281 0.135 1.00 78.06 111 SER A CA 1
ATOM 808 C C . SER A 1 111 ? -21.183 -10.611 0.424 1.00 78.06 111 SER A C 1
ATOM 810 O O . SER A 1 111 ? -21.395 -11.566 -0.312 1.00 78.06 111 SER A O 1
ATOM 812 N N . GLY A 1 112 ? -20.388 -10.694 1.495 1.00 79.50 112 GLY A N 1
ATOM 813 C CA . GLY A 1 112 ? -19.706 -11.930 1.880 1.00 79.50 112 GLY A CA 1
ATOM 814 C C . GLY A 1 112 ? -20.677 -13.036 2.298 1.00 79.50 112 GLY A C 1
ATOM 815 O O . GLY A 1 112 ? -20.516 -14.182 1.888 1.00 79.50 112 GLY A O 1
ATOM 816 N N . ALA A 1 113 ? -21.719 -12.695 3.061 1.00 84.44 113 ALA A N 1
ATOM 817 C CA . ALA A 1 113 ? -22.768 -13.638 3.440 1.00 84.44 113 ALA A CA 1
ATOM 818 C C . ALA A 1 113 ? -23.551 -14.144 2.219 1.00 84.44 113 ALA A C 1
ATOM 820 O O . ALA A 1 113 ? -23.849 -15.333 2.131 1.00 84.44 113 ALA A O 1
ATOM 821 N N . LEU A 1 114 ? -23.844 -13.260 1.260 1.00 83.88 114 LEU A N 1
ATOM 822 C CA . LEU A 1 114 ? -24.529 -13.624 0.024 1.00 83.88 114 LEU A CA 1
ATOM 823 C C . LEU A 1 114 ? -23.683 -14.583 -0.821 1.00 83.88 114 LEU A C 1
ATOM 825 O O . LEU A 1 114 ? -24.202 -15.612 -1.235 1.00 83.88 114 LEU A O 1
ATOM 829 N N . SER A 1 115 ? -22.387 -14.301 -0.998 1.00 78.75 115 SER A N 1
ATOM 830 C CA . SER A 1 115 ? -21.459 -15.176 -1.730 1.00 78.75 115 SER A CA 1
ATOM 831 C C . SER A 1 115 ? -21.366 -16.583 -1.126 1.00 78.75 115 SER A C 1
ATOM 833 O O . SER A 1 115 ? -21.350 -17.567 -1.860 1.00 78.75 115 SER A O 1
ATOM 835 N N . LEU A 1 116 ? -21.375 -16.696 0.207 1.00 79.06 116 LEU A N 1
ATOM 836 C CA . LEU A 1 116 ? -21.383 -17.989 0.903 1.00 79.06 116 LEU A CA 1
ATOM 837 C C . LEU A 1 116 ? -22.688 -18.774 0.689 1.00 79.06 116 LEU A C 1
ATOM 839 O O . LEU A 1 116 ? -22.657 -20.001 0.633 1.00 79.06 116 LEU A O 1
ATOM 843 N N . LEU A 1 117 ? -23.825 -18.083 0.561 1.00 78.25 117 LEU A N 1
ATOM 844 C CA . LEU A 1 117 ? -25.135 -18.696 0.315 1.00 78.25 117 LEU A CA 1
ATOM 845 C C . LEU A 1 117 ? -25.334 -19.092 -1.154 1.00 78.25 117 LEU A C 1
ATOM 847 O O . LEU A 1 117 ? -26.033 -20.064 -1.428 1.00 78.25 117 LEU A O 1
ATOM 851 N N . THR A 1 118 ? -24.727 -18.366 -2.097 1.00 78.69 118 THR A N 1
ATOM 852 C CA . THR A 1 118 ? -24.825 -18.652 -3.538 1.00 78.69 118 THR A CA 1
ATOM 853 C C . THR A 1 118 ? -23.782 -19.648 -4.049 1.00 78.69 118 THR A C 1
ATOM 855 O O . THR A 1 118 ? -23.860 -20.041 -5.210 1.00 78.69 118 THR A O 1
ATOM 858 N N . GLY A 1 119 ? -22.840 -20.095 -3.208 1.00 61.03 119 GLY A N 1
ATOM 859 C CA . GLY A 1 119 ? -21.872 -21.149 -3.546 1.00 61.03 119 GLY A CA 1
ATOM 860 C C . GLY A 1 119 ? -20.892 -20.786 -4.668 1.00 61.03 119 GLY A C 1
ATOM 861 O O . GLY A 1 119 ? -20.381 -21.682 -5.339 1.00 61.03 119 GLY A O 1
ATOM 862 N N . SER A 1 120 ? -20.670 -19.489 -4.888 1.00 53.31 120 SER A N 1
ATOM 863 C CA . SER A 1 120 ? -19.769 -18.921 -5.901 1.00 53.31 120 SER A CA 1
ATOM 864 C C . SER A 1 120 ? -18.442 -18.492 -5.295 1.00 53.31 120 SER A C 1
ATOM 866 O O . SER A 1 120 ? -18.514 -17.708 -4.318 1.00 53.31 120 SER A O 1
#